Protein AF-F4GXT8-F1 (afdb_monomer)

pLDDT: mean 76.7, std 12.36, range [45.78, 94.75]

Solvent-accessible surface area (backbone atoms only — not comparable to full-atom values): 7597 Å² total; per-residue (Å²): 122,61,70,61,56,52,48,51,53,46,7,48,52,42,8,53,52,35,36,75,32,65,42,68,22,66,63,45,20,52,48,8,64,72,75,35,35,68,60,44,40,53,54,55,68,75,42,79,48,45,54,61,51,49,56,59,53,70,72,44,93,37,84,88,54,34,40,68,39,92,89,73,68,45,84,38,55,42,76,41,50,52,42,93,86,80,61,52,77,43,86,46,66,79,73,74,74,80,77,76,85,72,74,91,55,85,47,72,69,53,53,52,50,52,52,51,51,53,50,50,51,50,51,53,51,54,68,71,75,111

Nearest PDB structures (foldseek):
  7mo4-assembly1_B  TM=7.038E-01  e=7.034E-01  Rattus norvegicus
  7mnu-assembly1_B  TM=7.145E-01  e=1.371E+00  Homo sapiens
  7mnv-assembly1_B  TM=7.197E-01  e=2.515E+00  Homo sapiens
  9dby-assembly1_M  TM=5.919E-01  e=3.619E+00  Homo sapiens
  7uhy-assembly1_B-2  TM=3.782E-01  e=1.371E+00  Homo sapiens

Foldseek 3Di:
DVVLVVQLVLLQVLLVVCVVLVHRSLVLSVVCSPPNSVVSNVVSVPDHRVVVVVVVVVPDPDPVQWDQDPPPRDTDGLQDQADPPPRDGDDRPPDDPPPPPPPPDCPPVNVVSVVVVVVVVVVVVVVVVD

Structure (mmCIF, N/CA/C/O backbone):
data_AF-F4GXT8-F1
#
_entry.id   AF-F4GXT8-F1
#
loop_
_atom_site.group_PDB
_atom_site.id
_atom_site.type_symbol
_atom_site.label_atom_id
_atom_site.label_alt_id
_atom_site.label_comp_id
_atom_site.label_asym_id
_atom_site.label_entity_id
_atom_site.label_seq_id
_atom_site.pdbx_PDB_ins_code
_atom_site.Cartn_x
_atom_site.Cartn_y
_atom_site.Cartn_z
_atom_site.occupancy
_atom_site.B_iso_or_equiv
_atom_site.auth_seq_id
_atom_site.auth_comp_id
_atom_site.auth_asym_id
_atom_site.auth_atom_id
_atom_site.pdbx_PDB_model_num
ATOM 1 N N . MET A 1 1 ? 16.092 0.264 -29.695 1.00 55.22 1 MET A N 1
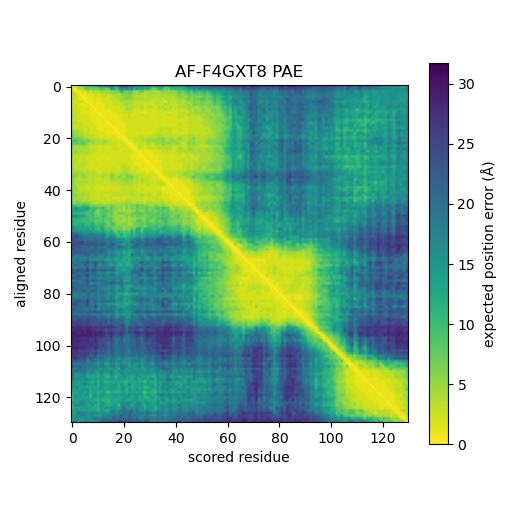ATOM 2 C CA . MET A 1 1 ? 15.739 1.276 -28.674 1.00 55.22 1 MET A CA 1
ATOM 3 C C . MET A 1 1 ? 14.301 1.136 -28.170 1.00 55.22 1 MET A C 1
ATOM 5 O O . MET A 1 1 ? 13.976 1.706 -27.140 1.00 55.22 1 MET A O 1
ATOM 9 N N . ASP A 1 2 ? 13.470 0.291 -28.784 1.00 73.75 2 ASP A N 1
ATOM 10 C CA . ASP A 1 2 ? 12.074 0.096 -28.361 1.00 73.75 2 ASP A CA 1
ATOM 11 C C . ASP A 1 2 ? 11.936 -0.801 -27.127 1.00 73.75 2 ASP A C 1
ATOM 13 O O . ASP A 1 2 ? 11.133 -0.530 -26.241 1.00 73.75 2 ASP A O 1
ATOM 17 N N . ILE A 1 3 ? 12.766 -1.843 -27.017 1.00 76.81 3 ILE A N 1
ATOM 18 C CA . ILE A 1 3 ? 12.667 -2.849 -25.943 1.00 76.81 3 ILE A CA 1
ATOM 19 C C . ILE A 1 3 ? 12.827 -2.216 -24.552 1.00 76.81 3 ILE A C 1
ATOM 21 O O . ILE A 1 3 ? 12.103 -2.578 -23.629 1.00 76.81 3 ILE A O 1
ATOM 25 N N . ILE A 1 4 ? 13.726 -1.239 -24.405 1.00 77.25 4 ILE A N 1
ATOM 26 C CA . ILE A 1 4 ? 13.959 -0.538 -23.133 1.00 77.25 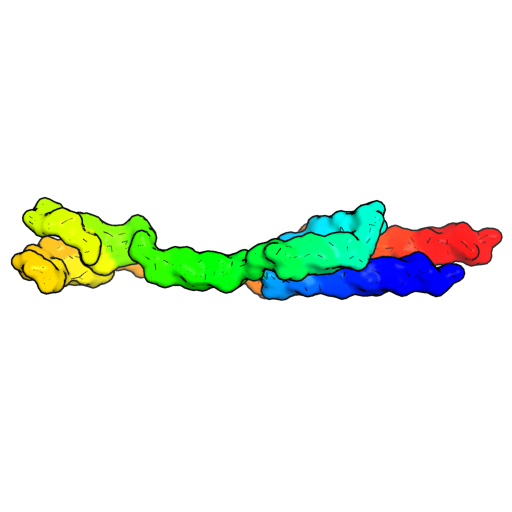4 ILE A CA 1
ATOM 27 C C . ILE A 1 4 ? 12.763 0.363 -22.789 1.00 77.25 4 ILE A C 1
ATOM 29 O O . ILE A 1 4 ? 12.296 0.351 -21.653 1.00 77.25 4 ILE A O 1
ATOM 33 N N . LEU A 1 5 ? 12.210 1.089 -23.768 1.00 76.38 5 LEU A N 1
ATOM 34 C CA . LEU A 1 5 ? 11.018 1.921 -23.567 1.00 76.38 5 LEU A CA 1
ATOM 35 C C . LEU A 1 5 ? 9.799 1.080 -23.174 1.00 76.38 5 LEU A C 1
ATOM 37 O O . LEU A 1 5 ? 9.115 1.410 -22.205 1.00 76.38 5 LEU A O 1
ATOM 41 N N . PHE A 1 6 ? 9.566 -0.042 -23.864 1.00 78.31 6 PHE A N 1
ATOM 42 C CA . PHE A 1 6 ? 8.516 -0.990 -23.495 1.00 78.31 6 PHE A CA 1
ATOM 43 C C . PHE A 1 6 ? 8.745 -1.552 -22.086 1.00 78.31 6 PHE A C 1
ATOM 45 O O . PHE A 1 6 ? 7.814 -1.574 -21.283 1.00 78.31 6 PHE A O 1
ATOM 52 N N . TRP A 1 7 ? 9.977 -1.935 -21.737 1.00 80.19 7 TRP A N 1
ATOM 53 C CA . TRP A 1 7 ? 10.316 -2.448 -20.405 1.00 80.19 7 TRP A CA 1
ATOM 54 C C . TRP A 1 7 ? 9.976 -1.453 -19.289 1.00 80.19 7 TRP A C 1
ATOM 56 O O . TRP A 1 7 ? 9.307 -1.816 -18.317 1.00 80.19 7 TRP A O 1
ATOM 66 N N . PHE A 1 8 ? 10.393 -0.191 -19.426 1.00 83.81 8 PHE A N 1
ATOM 67 C CA . PHE A 1 8 ? 10.099 0.847 -18.436 1.00 83.81 8 PHE A CA 1
ATOM 68 C C . PHE A 1 8 ? 8.609 1.193 -18.378 1.00 83.81 8 PHE A C 1
ATOM 70 O O . PHE A 1 8 ? 8.082 1.375 -17.280 1.00 83.81 8 PHE A O 1
ATOM 77 N N . LEU A 1 9 ? 7.902 1.207 -19.513 1.00 82.38 9 LEU A N 1
ATOM 78 C CA . LEU A 1 9 ? 6.450 1.399 -19.548 1.00 82.38 9 LEU A CA 1
ATOM 79 C C . LEU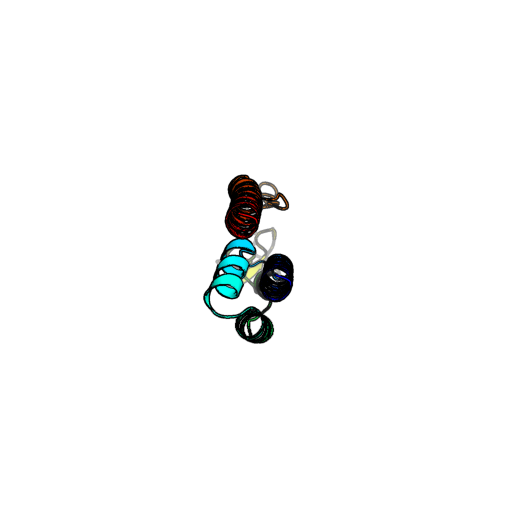 A 1 9 ? 5.725 0.318 -18.727 1.00 82.38 9 LEU A C 1
ATOM 81 O O . LEU A 1 9 ? 4.872 0.633 -17.893 1.00 82.38 9 LEU A O 1
ATOM 85 N N . PHE A 1 10 ? 6.109 -0.951 -18.904 1.00 84.56 10 PHE A N 1
ATOM 86 C CA . PHE A 1 10 ? 5.562 -2.061 -18.120 1.00 84.56 10 PHE A CA 1
ATOM 87 C C . PHE A 1 10 ? 5.935 -1.962 -16.635 1.00 84.56 10 PHE A C 1
ATOM 89 O O . PHE A 1 10 ? 5.082 -2.194 -15.778 1.00 84.56 10 PHE A O 1
ATOM 96 N N . ALA A 1 11 ? 7.168 -1.567 -16.303 1.00 87.00 11 ALA A N 1
ATOM 97 C CA . ALA A 1 11 ? 7.572 -1.361 -14.912 1.00 87.00 11 ALA A CA 1
ATOM 98 C C . ALA A 1 11 ? 6.745 -0.253 -14.232 1.00 87.00 11 ALA A C 1
ATOM 100 O O . ALA A 1 11 ? 6.311 -0.416 -13.087 1.00 87.00 11 ALA A O 1
ATOM 101 N N . ILE A 1 12 ? 6.478 0.857 -14.933 1.00 86.25 12 ILE A N 1
ATOM 102 C CA . ILE A 1 12 ? 5.638 1.958 -14.435 1.00 86.25 12 ILE A CA 1
ATOM 103 C C . ILE A 1 12 ? 4.206 1.469 -14.201 1.00 86.25 12 ILE A C 1
ATOM 105 O O . ILE A 1 12 ? 3.638 1.739 -13.141 1.00 86.25 12 ILE A O 1
ATOM 109 N N . ALA A 1 13 ? 3.636 0.703 -15.136 1.00 84.50 13 ALA A N 1
ATOM 110 C CA . ALA A 1 13 ? 2.295 0.137 -14.990 1.00 84.50 13 ALA A CA 1
ATOM 111 C C . ALA A 1 13 ? 2.169 -0.742 -13.729 1.00 84.50 13 ALA A C 1
ATOM 113 O O . ALA A 1 13 ? 1.196 -0.617 -12.980 1.00 84.50 13 ALA A O 1
ATOM 114 N N . VAL A 1 14 ? 3.181 -1.569 -13.435 1.00 87.62 14 VAL A N 1
ATOM 115 C CA . VAL A 1 14 ? 3.241 -2.379 -12.204 1.00 87.62 14 VAL A CA 1
ATOM 116 C C . VAL A 1 14 ? 3.337 -1.499 -10.956 1.00 87.62 14 VAL A C 1
ATOM 118 O O . VAL A 1 14 ? 2.643 -1.754 -9.970 1.00 87.62 14 VAL A O 1
ATOM 121 N N . GLY A 1 15 ? 4.135 -0.428 -10.996 1.00 85.69 15 GLY A N 1
ATOM 122 C CA . GLY A 1 15 ? 4.234 0.539 -9.899 1.00 85.69 15 GLY A CA 1
ATOM 123 C C . GLY A 1 15 ? 2.904 1.240 -9.593 1.00 85.69 15 GLY A C 1
ATOM 124 O O . GLY A 1 15 ? 2.504 1.334 -8.429 1.00 85.69 15 GLY A O 1
ATOM 125 N N . ILE A 1 16 ? 2.171 1.672 -10.626 1.00 84.12 16 ILE A N 1
ATOM 126 C CA . ILE A 1 16 ? 0.833 2.273 -10.483 1.00 84.12 16 ILE A CA 1
ATOM 127 C C . ILE A 1 16 ? -0.150 1.248 -9.905 1.00 84.12 16 ILE A C 1
ATOM 129 O O . ILE A 1 16 ? -0.898 1.552 -8.971 1.00 84.12 16 ILE A O 1
ATOM 133 N N . TRP A 1 17 ? -0.120 0.011 -10.401 1.00 85.44 17 TRP A N 1
ATOM 134 C CA . TRP A 1 17 ? -0.982 -1.055 -9.897 1.00 85.44 17 TRP A CA 1
ATOM 135 C C . TRP A 1 17 ? -0.715 -1.375 -8.419 1.00 85.44 17 TRP A C 1
ATOM 137 O O . TRP A 1 17 ? -1.660 -1.546 -7.642 1.00 85.44 17 TRP A O 1
ATOM 147 N N . ALA A 1 18 ? 0.552 -1.371 -7.994 1.00 86.25 18 ALA A N 1
ATOM 148 C CA . ALA A 1 18 ? 0.928 -1.567 -6.595 1.00 86.25 18 ALA A CA 1
ATOM 149 C C . ALA A 1 18 ? 0.411 -0.440 -5.694 1.00 86.25 18 ALA A C 1
ATOM 151 O O . ALA A 1 18 ? -0.115 -0.704 -4.609 1.00 86.25 18 ALA A O 1
ATOM 152 N N . ASN A 1 19 ? 0.506 0.805 -6.168 1.00 83.81 19 ASN A N 1
ATOM 153 C CA . ASN A 1 19 ? -0.008 1.976 -5.463 1.00 83.81 19 ASN A CA 1
ATOM 154 C C . ASN A 1 19 ? -1.528 1.895 -5.264 1.00 83.81 19 ASN A C 1
ATOM 156 O O . ASN A 1 19 ? -2.049 2.169 -4.180 1.00 83.81 19 ASN A O 1
ATOM 160 N N . ASN A 1 20 ? -2.248 1.413 -6.279 1.00 81.00 20 ASN A N 1
ATOM 161 C CA . ASN A 1 20 ? -3.691 1.218 -6.188 1.00 81.00 20 ASN A CA 1
ATOM 162 C C . ASN A 1 20 ? -4.080 0.164 -5.139 1.00 81.00 20 ASN A C 1
ATOM 164 O O . ASN A 1 20 ? -5.122 0.331 -4.505 1.00 81.00 20 ASN A O 1
ATOM 168 N N . ARG A 1 21 ? -3.222 -0.834 -4.873 1.00 79.19 21 ARG A N 1
ATOM 169 C CA . ARG A 1 21 ? -3.381 -1.831 -3.791 1.00 79.19 21 ARG A CA 1
ATOM 170 C C . ARG A 1 21 ? -2.917 -1.352 -2.403 1.00 79.19 21 ARG A C 1
ATOM 172 O O . ARG A 1 21 ? -2.877 -2.151 -1.468 1.00 79.19 21 ARG A O 1
ATOM 179 N N . GLY A 1 22 ? -2.553 -0.074 -2.254 1.00 78.31 22 GLY A N 1
ATOM 180 C CA . GLY A 1 22 ? -2.086 0.500 -0.983 1.00 78.31 22 GLY A CA 1
ATOM 181 C C . GLY A 1 22 ? -0.637 0.150 -0.629 1.00 78.31 22 GLY A C 1
ATOM 182 O O . GLY A 1 22 ? -0.249 0.252 0.529 1.00 78.31 22 GLY A O 1
ATOM 183 N N . ARG A 1 23 ? 0.172 -0.294 -1.602 1.00 80.94 23 ARG A N 1
ATOM 184 C CA . ARG A 1 23 ? 1.613 -0.552 -1.428 1.00 80.94 23 ARG A CA 1
ATOM 185 C C . ARG A 1 23 ? 2.436 0.609 -1.996 1.00 80.94 23 ARG A C 1
ATOM 187 O O . ARG A 1 23 ? 1.943 1.402 -2.788 1.00 80.94 23 ARG A O 1
ATOM 194 N N . ASN A 1 24 ? 3.715 0.702 -1.630 1.00 81.56 24 ASN A N 1
ATOM 195 C CA . ASN A 1 24 ? 4.604 1.740 -2.162 1.00 81.56 24 ASN A CA 1
ATOM 196 C C . ASN A 1 24 ? 4.899 1.512 -3.659 1.00 81.56 24 ASN A C 1
ATOM 198 O O . ASN A 1 24 ? 5.744 0.687 -4.008 1.00 81.56 24 ASN A O 1
ATOM 202 N N . GLY A 1 25 ? 4.227 2.265 -4.535 1.00 81.62 25 GLY A N 1
ATOM 203 C CA . GLY A 1 25 ? 4.356 2.118 -5.987 1.00 81.62 25 GLY A CA 1
ATOM 204 C C . GLY A 1 25 ? 5.775 2.304 -6.530 1.00 81.62 25 GLY A C 1
ATOM 205 O O . GLY A 1 25 ? 6.156 1.610 -7.467 1.00 81.62 25 GLY A O 1
ATOM 206 N N . PHE A 1 26 ? 6.595 3.167 -5.917 1.00 82.44 26 PHE A N 1
ATOM 207 C CA . PHE A 1 26 ? 7.974 3.395 -6.369 1.00 82.44 26 PHE A CA 1
ATOM 208 C C . PHE A 1 26 ? 8.889 2.209 -6.049 1.00 82.44 26 PHE A C 1
ATOM 210 O O . PHE A 1 26 ? 9.696 1.803 -6.880 1.00 82.44 26 PHE A O 1
ATOM 217 N N . ALA A 1 27 ? 8.718 1.607 -4.868 1.00 82.50 27 ALA A N 1
ATOM 218 C CA . ALA A 1 27 ? 9.453 0.398 -4.506 1.00 82.50 27 ALA A CA 1
ATOM 219 C C . ALA A 1 27 ? 9.132 -0.755 -5.474 1.00 82.50 27 ALA A C 1
ATOM 221 O O . ALA A 1 27 ? 10.037 -1.452 -5.921 1.00 82.50 27 ALA A O 1
ATOM 222 N N . TRP A 1 28 ? 7.857 -0.909 -5.852 1.00 85.81 28 TRP A N 1
ATOM 223 C CA . TRP A 1 28 ? 7.432 -1.917 -6.829 1.00 85.81 28 TRP A CA 1
ATOM 224 C C . TRP A 1 28 ? 7.866 -1.602 -8.262 1.00 85.81 28 TRP A C 1
ATOM 226 O O . TRP A 1 28 ? 8.196 -2.528 -8.995 1.00 85.81 28 TRP A O 1
ATOM 236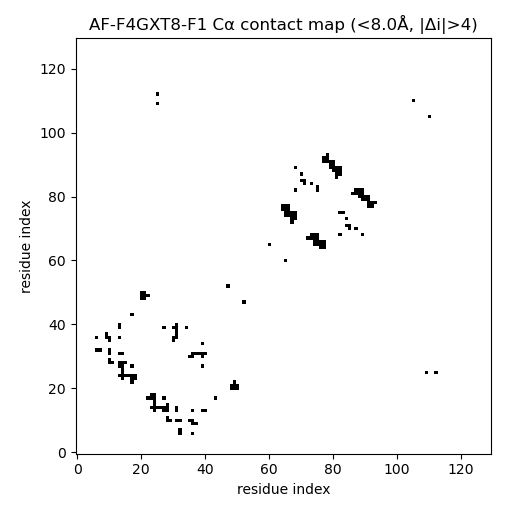 N N . PHE A 1 29 ? 7.926 -0.326 -8.649 1.00 88.56 29 PHE A N 1
ATOM 237 C CA . PHE A 1 29 ? 8.509 0.102 -9.922 1.00 88.56 29 PHE A CA 1
ATOM 238 C C . PHE A 1 29 ? 9.996 -0.259 -10.011 1.00 88.56 29 PHE A C 1
ATOM 240 O O . PHE A 1 29 ? 10.402 -0.883 -10.985 1.00 88.56 29 PHE A O 1
ATOM 247 N N . LEU A 1 30 ? 10.801 0.074 -8.994 1.00 86.62 30 LEU A N 1
ATOM 248 C CA . LEU A 1 30 ? 12.226 -0.276 -8.979 1.00 86.62 30 LEU A CA 1
ATOM 249 C C . LEU A 1 30 ? 12.433 -1.792 -8.980 1.00 86.62 30 LEU A C 1
ATOM 251 O O . LEU A 1 30 ? 13.279 -2.297 -9.711 1.00 86.62 30 LEU A O 1
ATOM 255 N N . LEU A 1 31 ? 11.623 -2.526 -8.214 1.00 85.50 31 LEU A N 1
ATOM 256 C CA . LEU A 1 31 ? 11.650 -3.986 -8.210 1.00 85.50 31 LEU A CA 1
ATOM 257 C C . LEU A 1 31 ? 11.331 -4.561 -9.601 1.00 85.50 31 LEU A C 1
ATOM 259 O O . LEU A 1 31 ? 12.030 -5.456 -10.073 1.00 85.50 31 LEU A O 1
ATOM 263 N N . ALA A 1 32 ? 10.310 -4.024 -10.272 1.00 87.50 32 ALA A N 1
ATOM 264 C CA . ALA A 1 32 ? 9.932 -4.396 -11.633 1.00 87.50 32 ALA A CA 1
ATOM 265 C C . ALA A 1 32 ? 11.013 -4.027 -12.662 1.00 87.50 32 ALA A C 1
ATOM 267 O O . ALA A 1 32 ? 11.274 -4.807 -13.573 1.00 87.50 32 ALA A O 1
ATOM 268 N N . ALA A 1 33 ? 11.660 -2.870 -12.504 1.00 87.62 33 ALA A N 1
ATOM 269 C CA . ALA A 1 33 ? 12.723 -2.407 -13.385 1.00 87.62 33 ALA A CA 1
ATOM 270 C C . ALA A 1 33 ? 14.000 -3.257 -13.258 1.00 87.62 33 ALA A C 1
ATOM 272 O O . ALA A 1 33 ? 14.620 -3.541 -14.278 1.00 87.62 33 ALA A O 1
ATOM 273 N N . ILE A 1 34 ? 14.360 -3.687 -12.039 1.00 86.44 34 ILE A N 1
ATOM 274 C CA . ILE A 1 34 ? 15.574 -4.473 -11.750 1.00 86.44 34 ILE A CA 1
ATOM 275 C C . ILE A 1 34 ? 15.384 -5.964 -12.052 1.00 86.44 34 ILE A C 1
ATOM 277 O O . ILE A 1 34 ? 16.256 -6.577 -12.659 1.00 86.44 34 ILE A O 1
ATOM 281 N N . ILE A 1 35 ? 14.284 -6.566 -11.591 1.00 85.88 35 ILE A N 1
ATOM 282 C CA . ILE A 1 35 ? 14.087 -8.019 -11.685 1.00 85.88 35 ILE A CA 1
ATOM 283 C C . ILE A 1 35 ? 13.471 -8.383 -13.035 1.00 85.88 35 ILE A C 1
ATOM 285 O O . ILE A 1 35 ? 14.081 -9.072 -13.844 1.00 85.88 35 ILE A O 1
ATOM 289 N N . SER A 1 36 ? 12.225 -7.965 -13.245 1.00 85.75 36 SER A N 1
ATOM 290 C CA . SER A 1 36 ? 11.451 -8.142 -14.475 1.00 85.75 36 SER A CA 1
ATOM 291 C C . SER A 1 36 ? 10.035 -7.606 -14.225 1.00 85.75 36 SER A C 1
ATOM 293 O O . SER A 1 36 ? 9.426 -7.985 -13.213 1.00 85.75 36 SER A O 1
ATOM 295 N N . PRO A 1 37 ? 9.452 -6.804 -15.137 1.00 81.44 37 PRO A N 1
ATOM 296 C CA . PRO A 1 37 ? 8.096 -6.290 -14.971 1.00 81.44 37 PRO A CA 1
ATOM 297 C C . PRO A 1 37 ? 7.045 -7.397 -14.859 1.00 81.44 37 PRO A C 1
ATOM 299 O O . PRO A 1 37 ? 6.123 -7.297 -14.054 1.00 81.44 37 PRO A O 1
ATOM 302 N N . ILE A 1 38 ? 7.211 -8.488 -15.614 1.00 84.31 38 ILE A N 1
ATOM 303 C CA . ILE A 1 38 ? 6.267 -9.613 -15.624 1.00 84.31 38 ILE A CA 1
ATOM 304 C C . ILE A 1 38 ? 6.306 -10.355 -14.285 1.00 84.31 38 ILE A C 1
ATOM 306 O O . ILE A 1 38 ? 5.260 -10.639 -13.701 1.00 84.31 38 ILE A O 1
ATOM 310 N N . LEU A 1 39 ? 7.504 -10.627 -13.759 1.00 82.00 39 LEU A N 1
ATOM 311 C CA . LEU A 1 39 ? 7.648 -11.350 -12.495 1.00 82.00 39 LEU A CA 1
ATOM 312 C C . LEU A 1 39 ? 7.130 -10.521 -11.310 1.00 82.00 39 LEU A C 1
ATOM 314 O O . LEU A 1 39 ? 6.413 -11.042 -10.453 1.00 82.00 39 LEU A O 1
ATOM 318 N N . ALA A 1 40 ? 7.422 -9.216 -11.299 1.00 85.69 40 ALA A N 1
ATOM 319 C CA . ALA A 1 40 ? 6.892 -8.293 -10.301 1.00 85.69 40 ALA A CA 1
ATOM 320 C C . ALA A 1 40 ? 5.358 -8.184 -10.375 1.00 85.69 40 ALA A C 1
ATOM 322 O O . ALA A 1 40 ? 4.703 -8.163 -9.334 1.00 85.69 40 ALA A O 1
ATOM 323 N N . ALA A 1 41 ? 4.772 -8.187 -11.578 1.00 83.00 41 ALA A N 1
ATOM 324 C CA . ALA A 1 41 ? 3.322 -8.198 -11.759 1.00 83.00 41 ALA A CA 1
ATOM 325 C C . ALA A 1 41 ? 2.676 -9.469 -11.181 1.00 83.00 41 ALA A C 1
ATOM 327 O O . ALA A 1 41 ? 1.705 -9.371 -10.434 1.00 83.00 41 ALA A O 1
ATOM 328 N N . VAL A 1 42 ? 3.221 -10.658 -11.464 1.00 82.44 42 VAL A N 1
ATOM 329 C CA . VAL A 1 42 ? 2.695 -11.927 -10.923 1.00 82.44 42 VAL A CA 1
ATOM 330 C C . VAL A 1 42 ? 2.775 -11.948 -9.395 1.00 82.44 42 VAL A C 1
ATOM 332 O O . VAL A 1 42 ? 1.800 -12.296 -8.726 1.00 82.44 42 VAL A O 1
ATOM 335 N N . PHE A 1 43 ? 3.902 -11.512 -8.826 1.00 84.44 43 PHE A N 1
ATOM 336 C CA . PHE A 1 43 ? 4.071 -11.447 -7.375 1.00 84.44 43 PHE A CA 1
ATOM 337 C C . PHE A 1 43 ? 3.103 -10.444 -6.729 1.00 84.44 43 PHE A C 1
ATOM 339 O O . PHE A 1 43 ? 2.482 -10.731 -5.703 1.00 84.44 43 PHE A O 1
ATOM 346 N N . LEU A 1 44 ? 2.900 -9.288 -7.367 1.00 82.06 44 LEU A N 1
ATOM 347 C CA . LEU A 1 44 ? 1.917 -8.305 -6.931 1.00 82.06 44 LEU A CA 1
ATOM 348 C C . LEU A 1 44 ? 0.491 -8.861 -7.000 1.00 82.06 44 LEU A C 1
ATOM 350 O O . LEU A 1 44 ? -0.272 -8.638 -6.061 1.00 82.06 44 LEU A O 1
ATOM 354 N N . ALA A 1 45 ? 0.154 -9.611 -8.055 1.00 82.88 45 ALA A N 1
ATOM 355 C CA . ALA A 1 45 ? -1.144 -10.255 -8.240 1.00 82.88 45 ALA A CA 1
ATOM 356 C C . ALA A 1 45 ? -1.468 -11.219 -7.096 1.00 82.88 45 ALA A C 1
ATOM 358 O O . ALA A 1 45 ? -2.559 -11.133 -6.529 1.00 82.88 45 ALA A O 1
ATOM 359 N N . ALA A 1 46 ? -0.504 -12.080 -6.750 1.00 83.50 46 ALA A N 1
ATOM 360 C CA . ALA A 1 46 ? -0.603 -13.064 -5.677 1.00 83.50 46 ALA A CA 1
ATOM 361 C C . ALA A 1 46 ? -0.623 -12.425 -4.278 1.00 83.50 46 ALA A C 1
ATOM 363 O O . ALA A 1 46 ? -1.174 -12.996 -3.338 1.00 83.50 46 ALA A O 1
ATOM 364 N N . SER A 1 47 ? -0.037 -11.234 -4.125 1.00 78.94 47 SER A N 1
ATOM 365 C CA . SER A 1 47 ? -0.059 -10.509 -2.857 1.00 78.94 47 SER A CA 1
ATOM 366 C C . SER A 1 47 ? -1.453 -9.956 -2.538 1.00 78.94 47 SER A C 1
ATOM 368 O O . SER A 1 47 ? -2.161 -9.442 -3.408 1.00 78.94 47 SER A O 1
ATOM 370 N N . SER A 1 48 ? -1.836 -10.007 -1.262 1.00 72.38 48 SER A N 1
ATOM 371 C CA . SER A 1 48 ? -3.109 -9.459 -0.795 1.00 72.38 48 SER A CA 1
ATOM 372 C C . SER A 1 48 ? -3.182 -7.941 -0.987 1.00 72.38 48 SER A C 1
ATOM 374 O O . SER A 1 48 ? -2.185 -7.217 -0.847 1.00 72.38 48 SER A O 1
ATOM 376 N N . ASN A 1 49 ? -4.387 -7.464 -1.306 1.00 75.62 49 ASN A N 1
ATOM 377 C CA . ASN A 1 49 ? -4.698 -6.045 -1.397 1.00 75.62 49 ASN A CA 1
ATOM 378 C C . ASN A 1 49 ? -4.702 -5.447 0.018 1.00 75.62 49 ASN A C 1
ATOM 380 O O . ASN A 1 49 ? -5.542 -5.815 0.842 1.00 75.62 49 ASN A O 1
ATOM 384 N N . LEU A 1 50 ? -3.745 -4.559 0.315 1.00 75.50 50 LEU A N 1
ATOM 385 C CA . LEU A 1 50 ? -3.599 -4.004 1.662 1.00 75.50 50 LEU A CA 1
ATOM 386 C C . LEU A 1 50 ? -4.796 -3.132 2.032 1.00 75.50 50 LEU A C 1
ATOM 388 O O . LEU A 1 50 ? -5.227 -3.187 3.173 1.00 75.50 50 LEU A O 1
ATOM 392 N N . LYS A 1 51 ? -5.408 -2.439 1.064 1.00 70.38 51 LYS A N 1
ATOM 393 C CA . LYS A 1 51 ? -6.628 -1.652 1.305 1.00 70.38 51 LYS A CA 1
ATOM 394 C C . LYS A 1 51 ? -7.793 -2.517 1.788 1.00 70.38 51 LYS A C 1
ATOM 396 O O . LYS A 1 51 ? -8.506 -2.147 2.712 1.00 70.38 51 LYS A O 1
ATOM 401 N N . GLU A 1 52 ? -7.970 -3.697 1.197 1.00 70.12 52 GLU A N 1
ATOM 402 C CA . GLU A 1 52 ? -8.999 -4.649 1.636 1.00 70.12 52 GLU A CA 1
ATOM 403 C C . GLU A 1 52 ? -8.619 -5.366 2.935 1.00 70.12 52 GLU A C 1
ATOM 405 O O . GLU A 1 52 ? -9.493 -5.785 3.693 1.00 70.12 52 GLU A O 1
ATOM 410 N N . ALA A 1 53 ? -7.325 -5.582 3.181 1.00 70.06 53 ALA A N 1
ATOM 411 C CA . ALA A 1 53 ? -6.851 -6.145 4.441 1.00 70.06 53 ALA A CA 1
ATOM 412 C C . ALA A 1 53 ? -7.082 -5.161 5.598 1.00 70.06 53 ALA A C 1
ATOM 414 O O . ALA A 1 53 ? -7.570 -5.566 6.650 1.00 70.06 53 ALA A O 1
ATOM 415 N N . GLU A 1 54 ? -6.811 -3.877 5.371 1.00 68.44 54 GLU A N 1
ATOM 416 C CA . GLU A 1 54 ? -7.040 -2.794 6.322 1.00 68.44 54 GLU A CA 1
ATOM 417 C C . GLU A 1 54 ? -8.537 -2.610 6.591 1.00 68.44 54 GLU A C 1
ATOM 419 O O . GLU A 1 54 ? -8.949 -2.651 7.749 1.00 68.44 54 GLU A O 1
ATOM 424 N N . ALA A 1 55 ? -9.373 -2.573 5.546 1.00 65.81 55 ALA A N 1
ATOM 425 C CA . ALA A 1 55 ? -10.831 -2.529 5.689 1.00 65.81 55 ALA A CA 1
ATOM 426 C C . ALA A 1 55 ? -11.381 -3.721 6.498 1.00 65.81 55 ALA A C 1
ATOM 428 O O . ALA A 1 55 ? -12.145 -3.535 7.442 1.00 65.81 55 ALA A O 1
ATOM 429 N N . ARG A 1 56 ? -10.928 -4.952 6.212 1.00 64.69 56 ARG A N 1
ATOM 430 C CA . ARG A 1 56 ? -11.309 -6.143 6.999 1.00 64.69 56 ARG A CA 1
ATOM 431 C C . ARG A 1 56 ? -10.795 -6.112 8.436 1.00 64.69 56 ARG A C 1
ATOM 433 O O . ARG A 1 56 ? -11.406 -6.717 9.313 1.00 64.69 56 ARG A O 1
ATOM 440 N N . SER A 1 57 ? -9.661 -5.463 8.684 1.00 60.69 57 SER A N 1
ATOM 441 C CA . SER A 1 57 ? -9.106 -5.326 10.032 1.00 60.69 57 SER A CA 1
ATOM 442 C C . SER A 1 57 ? -9.843 -4.272 10.861 1.00 60.69 57 SER A C 1
ATOM 444 O O . SER A 1 57 ? -10.002 -4.467 12.063 1.00 60.69 57 SER A O 1
ATOM 446 N N . ALA A 1 58 ? -10.361 -3.219 10.221 1.00 61.62 58 ALA A N 1
ATOM 447 C CA . ALA A 1 58 ? -11.165 -2.183 10.864 1.00 61.62 58 ALA A CA 1
ATOM 448 C C . ALA A 1 58 ? -12.513 -2.717 11.380 1.00 61.62 58 ALA A C 1
ATOM 450 O O . ALA A 1 58 ? -13.030 -2.227 12.381 1.00 61.62 58 ALA A O 1
ATOM 451 N N . GLU A 1 59 ? -13.059 -3.749 10.734 1.00 61.75 59 GLU A N 1
ATOM 452 C CA . GLU A 1 59 ? -14.327 -4.371 11.128 1.00 61.75 59 GLU A CA 1
ATOM 453 C C . GLU A 1 59 ? -14.188 -5.365 12.294 1.00 61.75 59 GLU A C 1
ATOM 455 O O . GLU A 1 59 ? -15.169 -5.706 12.957 1.00 61.75 59 GLU A O 1
ATOM 460 N N . ARG A 1 60 ? -12.965 -5.813 12.609 1.00 61.41 60 ARG A N 1
ATOM 461 C CA . ARG A 1 60 ? -12.738 -6.664 13.782 1.00 61.41 60 ARG A CA 1
ATOM 462 C C . ARG A 1 60 ? -12.834 -5.832 15.068 1.00 61.41 60 ARG A C 1
ATOM 464 O O . ARG A 1 60 ? -12.302 -4.721 15.105 1.00 61.41 60 ARG A O 1
ATOM 471 N N . PRO A 1 61 ? -13.440 -6.362 16.151 1.00 63.38 61 PRO A N 1
ATOM 472 C CA . PRO A 1 61 ? -13.400 -5.725 17.462 1.00 63.38 61 PRO A CA 1
ATOM 473 C C . PRO A 1 61 ? -11.941 -5.524 17.874 1.00 63.38 61 PRO A C 1
ATOM 475 O O . PRO A 1 61 ? -11.220 -6.478 18.161 1.00 63.38 61 PRO A O 1
ATOM 478 N N . SER A 1 62 ? -11.484 -4.279 17.835 1.00 68.38 62 SER A N 1
ATOM 479 C CA . SER A 1 62 ? -10.125 -3.899 18.192 1.00 68.38 62 SER A CA 1
ATOM 480 C C . SER A 1 62 ? -10.159 -3.148 19.522 1.00 68.38 62 SER A C 1
ATOM 482 O O . SER A 1 62 ? -11.176 -2.525 19.853 1.00 68.38 62 SER A O 1
ATOM 484 N N . PRO A 1 63 ? -9.055 -3.123 20.286 1.00 66.75 63 PRO A N 1
ATOM 485 C CA . PRO A 1 63 ? -8.962 -2.304 21.492 1.00 66.75 63 PRO A CA 1
ATOM 486 C C . PRO A 1 63 ? -9.106 -0.804 21.200 1.00 66.75 63 PRO A C 1
ATOM 488 O O . PRO A 1 63 ? -9.202 -0.014 22.133 1.00 66.75 63 PRO A O 1
ATOM 491 N N . ALA A 1 64 ? -9.129 -0.378 19.929 1.00 70.81 64 ALA A N 1
ATOM 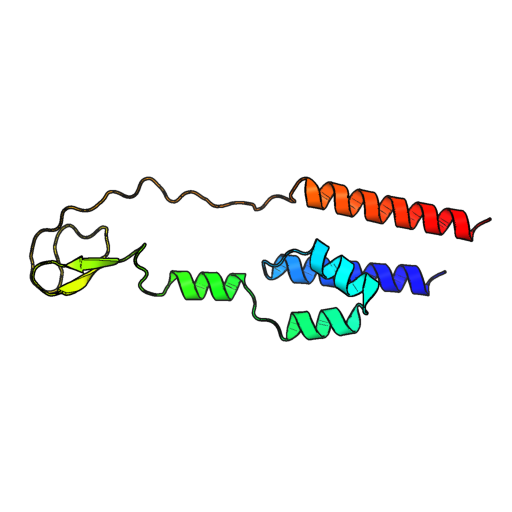492 C CA . ALA A 1 64 ? -9.479 0.982 19.534 1.00 70.81 64 ALA A CA 1
ATOM 493 C C . ALA A 1 64 ? -11.000 1.231 19.569 1.00 70.81 64 ALA A C 1
ATOM 495 O O . ALA A 1 64 ? -11.409 2.312 19.988 1.00 70.81 64 ALA A O 1
ATOM 496 N N . THR A 1 65 ? -11.829 0.244 19.211 1.00 78.00 65 THR A N 1
ATOM 497 C CA . THR A 1 65 ? -13.295 0.380 19.087 1.00 78.00 65 THR A CA 1
ATOM 498 C C . THR A 1 65 ? -14.077 -0.173 20.282 1.00 78.00 65 THR A C 1
ATOM 500 O O . THR A 1 65 ? -15.162 0.330 20.587 1.00 78.00 65 THR A O 1
ATOM 503 N N . HIS A 1 66 ? -13.525 -1.158 20.997 1.00 86.56 66 HIS A N 1
ATOM 504 C CA . HIS A 1 66 ? -14.182 -1.840 22.118 1.00 86.56 66 HIS A CA 1
ATOM 505 C C . HIS A 1 66 ? -13.377 -1.733 23.423 1.00 86.56 66 HIS A C 1
ATOM 507 O O . HIS A 1 66 ? -12.153 -1.607 23.412 1.00 86.56 66 HIS A O 1
ATOM 513 N N . VAL A 1 67 ? -14.086 -1.773 24.550 1.00 88.69 67 VAL A N 1
ATOM 514 C CA . VAL A 1 67 ? -13.571 -1.857 25.926 1.00 88.69 67 VAL A CA 1
ATOM 515 C C . VAL A 1 67 ? -14.252 -3.013 26.648 1.00 88.69 67 VAL A C 1
ATOM 517 O O . VAL A 1 67 ? -15.382 -3.378 26.323 1.00 88.69 67 VAL A O 1
ATOM 520 N N . VAL A 1 68 ? -13.566 -3.582 27.634 1.00 89.69 68 VAL A N 1
ATOM 521 C CA . VAL A 1 68 ? -14.125 -4.618 28.506 1.00 89.69 68 VAL A CA 1
ATOM 522 C C . VAL A 1 68 ? -14.923 -3.942 29.618 1.00 89.69 68 VAL A C 1
ATOM 524 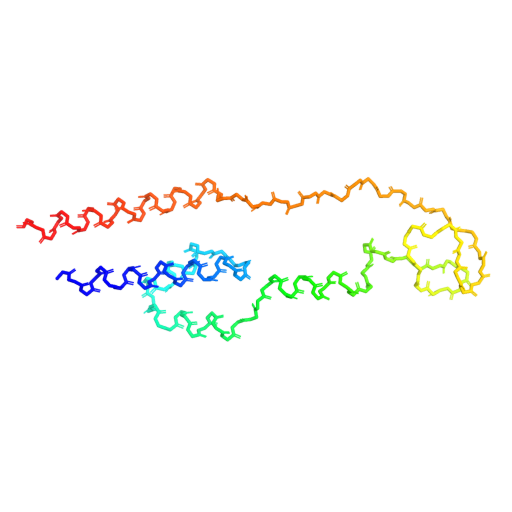O O . VAL A 1 68 ? -14.418 -3.042 30.289 1.00 89.69 68 VAL A O 1
ATOM 527 N N . CYS A 1 69 ? -16.176 -4.353 29.808 1.00 92.88 69 CYS A N 1
ATOM 528 C CA . CYS A 1 69 ? -16.988 -3.876 30.926 1.00 92.88 69 CYS A CA 1
ATOM 529 C C . CYS A 1 69 ? -16.451 -4.449 32.257 1.00 92.88 69 CYS A C 1
ATOM 531 O O . CYS A 1 69 ? -16.273 -5.664 32.341 1.00 92.88 69 CYS A O 1
ATOM 533 N N . PRO A 1 70 ? -16.230 -3.633 33.307 1.00 89.88 70 PRO A N 1
ATOM 534 C CA . PRO A 1 70 ? -15.659 -4.102 34.573 1.00 89.88 70 PRO A CA 1
ATOM 535 C C . PRO A 1 70 ? -16.569 -5.074 35.340 1.00 89.88 70 PRO A C 1
ATOM 537 O O . PRO A 1 70 ? -16.062 -5.894 36.094 1.00 89.88 70 PRO A O 1
ATOM 540 N N . ASP A 1 71 ? -17.889 -5.013 35.133 1.00 94.19 71 ASP A N 1
ATOM 541 C CA . ASP A 1 71 ? -18.848 -5.819 35.901 1.00 94.19 71 ASP A CA 1
ATOM 542 C C . ASP A 1 71 ? -19.167 -7.178 35.264 1.00 94.19 71 ASP A C 1
ATOM 544 O O . ASP A 1 71 ? -19.380 -8.157 35.970 1.00 94.19 71 ASP A O 1
ATOM 548 N N . CYS A 1 72 ? -19.224 -7.255 33.930 1.00 94.19 72 CYS A N 1
ATOM 549 C CA . CYS A 1 72 ? -19.598 -8.486 33.214 1.00 94.19 72 CYS A CA 1
ATOM 550 C C . CYS A 1 72 ? -18.507 -9.055 32.305 1.00 94.19 72 CYS A C 1
ATOM 552 O O . CYS A 1 72 ? -18.728 -10.089 31.686 1.00 94.19 72 CYS A O 1
ATOM 554 N N . ALA A 1 73 ? -17.353 -8.387 32.207 1.00 91.06 73 ALA A N 1
ATOM 555 C CA . ALA A 1 73 ? -16.211 -8.774 31.376 1.00 91.06 73 ALA A CA 1
ATOM 556 C C . ALA A 1 73 ? -16.490 -8.922 29.862 1.00 91.06 73 ALA A C 1
ATOM 558 O O . ALA A 1 73 ? -15.639 -9.412 29.124 1.00 91.06 73 ALA A O 1
ATOM 559 N N . GLU A 1 74 ? -17.642 -8.455 29.378 1.00 90.88 74 GLU A N 1
ATOM 560 C CA . GLU A 1 74 ? -18.020 -8.527 27.964 1.00 90.88 74 GLU A CA 1
ATOM 561 C C . GLU A 1 74 ? -17.482 -7.331 27.154 1.00 90.88 74 GLU A C 1
ATOM 563 O O . GLU A 1 74 ? -17.274 -6.235 27.697 1.00 90.88 74 GLU A O 1
ATOM 568 N N . PHE A 1 75 ? -17.281 -7.517 25.841 1.00 89.25 75 PHE A N 1
ATOM 569 C CA . PHE A 1 75 ? -16.814 -6.453 24.947 1.00 89.25 75 PHE A CA 1
ATOM 570 C C . PHE A 1 75 ? -17.943 -5.484 24.580 1.00 89.25 75 PHE A C 1
ATOM 572 O O . PHE A 1 75 ? -18.917 -5.824 23.906 1.00 89.25 75 PHE A O 1
ATOM 579 N N . VAL A 1 76 ? -17.773 -4.219 24.961 1.00 89.94 76 VAL A N 1
ATOM 580 C CA . VAL A 1 76 ? -18.729 -3.136 24.709 1.00 89.94 76 VAL A CA 1
ATOM 581 C C . VAL A 1 76 ? -18.049 -2.034 23.895 1.00 89.94 76 VAL A C 1
ATOM 583 O O . VAL A 1 76 ? -16.851 -1.796 24.032 1.00 89.94 76 VAL A O 1
ATOM 586 N N . ARG A 1 77 ? -18.788 -1.347 23.015 1.00 86.94 77 ARG A N 1
ATOM 587 C CA . ARG A 1 77 ? -18.245 -0.204 22.263 1.00 86.94 77 ARG A CA 1
ATOM 588 C C . ARG A 1 77 ? -17.766 0.892 23.216 1.00 86.94 77 ARG A C 1
ATOM 590 O O . ARG A 1 77 ? -18.451 1.189 24.191 1.00 86.94 77 ARG A O 1
ATOM 597 N N . LYS A 1 78 ? -16.651 1.555 22.896 1.00 85.69 78 LYS A N 1
ATOM 598 C CA . LYS A 1 78 ? -16.100 2.658 23.715 1.00 85.69 78 LYS A CA 1
ATOM 599 C C . LYS A 1 78 ? -17.054 3.830 23.929 1.00 85.69 78 LYS A C 1
ATOM 601 O O . LYS A 1 78 ? -16.965 4.523 24.937 1.00 85.69 78 LYS A O 1
ATOM 606 N N . GLU A 1 79 ? -17.951 4.046 22.976 1.00 84.62 79 GLU A N 1
ATOM 607 C CA . GLU A 1 79 ? -18.965 5.102 23.009 1.00 84.62 79 GLU A CA 1
ATOM 608 C C . GLU A 1 79 ? -20.174 4.769 23.903 1.00 84.62 79 GLU A C 1
ATOM 610 O O . GLU A 1 79 ? -20.996 5.642 24.185 1.00 84.62 79 GLU A O 1
ATOM 615 N N . ALA A 1 80 ? -20.308 3.521 24.365 1.00 86.69 80 ALA A N 1
ATOM 616 C CA . ALA A 1 80 ? -21.461 3.108 25.149 1.00 86.69 80 ALA A CA 1
ATOM 617 C C . ALA A 1 80 ? -21.443 3.754 26.542 1.00 86.69 80 ALA A C 1
ATOM 619 O O . ALA A 1 80 ? -20.524 3.551 27.328 1.00 86.69 80 ALA A O 1
ATOM 620 N N . ARG A 1 81 ? -22.513 4.484 26.873 1.00 90.31 81 ARG A N 1
ATOM 621 C CA . ARG A 1 81 ? -22.767 5.001 28.233 1.00 90.31 81 ARG A CA 1
ATOM 622 C C . ARG A 1 81 ? -23.333 3.940 29.174 1.00 90.31 81 ARG A C 1
ATOM 624 O O . ARG A 1 81 ? -23.242 4.073 30.390 1.00 90.31 81 ARG A O 1
ATOM 631 N N . VAL A 1 82 ? -23.963 2.912 28.613 1.00 92.75 82 VAL A N 1
ATOM 632 C CA . VAL A 1 82 ? -24.620 1.829 29.348 1.00 92.75 82 VAL A CA 1
ATOM 633 C C . VAL A 1 82 ? -24.273 0.511 28.668 1.00 92.75 82 VAL A C 1
ATOM 635 O O . VAL A 1 82 ? -24.398 0.389 27.448 1.00 92.75 82 VAL A O 1
ATOM 638 N N . CYS A 1 83 ? -23.823 -0.470 29.447 1.00 93.69 83 CYS A N 1
ATOM 639 C CA . CYS A 1 83 ? -23.533 -1.809 28.950 1.00 93.69 83 CYS A CA 1
ATOM 640 C C . CYS A 1 83 ? -24.827 -2.523 28.526 1.00 93.69 83 CYS A C 1
ATOM 642 O O . CYS A 1 83 ? -25.755 -2.645 29.321 1.00 93.69 83 CYS A O 1
ATOM 644 N N . LYS A 1 84 ? -24.873 -3.059 27.298 1.00 91.31 84 LYS A N 1
ATOM 645 C CA . LYS A 1 84 ? -26.037 -3.802 26.772 1.00 91.31 84 LYS A CA 1
ATOM 646 C C . LYS A 1 84 ? -26.236 -5.196 27.389 1.00 91.31 84 LYS A C 1
ATOM 648 O O . LYS A 1 84 ? -27.275 -5.803 27.165 1.00 91.31 84 LYS A O 1
ATOM 653 N N . HIS A 1 85 ? -25.238 -5.706 28.113 1.00 93.06 85 HIS A N 1
ATOM 654 C CA . HIS A 1 85 ? -25.254 -7.048 28.701 1.00 93.06 85 HIS A CA 1
ATOM 655 C C . HIS A 1 85 ? -25.667 -7.024 30.175 1.00 93.06 85 HIS A C 1
ATOM 657 O O . HIS A 1 85 ? -26.575 -7.751 30.558 1.00 93.06 85 HIS A O 1
ATOM 663 N N . CYS A 1 86 ? -25.039 -6.168 30.991 1.00 94.75 86 CYS A N 1
ATOM 664 C CA . CYS A 1 86 ? -25.320 -6.076 32.430 1.00 94.75 86 CYS A CA 1
ATOM 665 C C . CYS A 1 86 ? -26.052 -4.799 32.869 1.00 94.75 86 CYS A C 1
ATOM 667 O O . CYS A 1 86 ? -26.511 -4.730 34.003 1.00 94.75 86 CYS A O 1
ATOM 669 N N . GLY A 1 87 ? -26.152 -3.773 32.016 1.00 92.44 87 GLY A N 1
ATOM 670 C CA . GLY A 1 87 ? -26.804 -2.503 32.360 1.00 92.44 87 GLY A CA 1
ATOM 671 C C . GLY A 1 87 ? -25.957 -1.521 33.178 1.00 92.44 87 GLY A C 1
ATOM 672 O O . GLY A 1 87 ? -26.429 -0.424 33.481 1.00 92.44 87 GLY A O 1
ATOM 673 N N . CYS A 1 88 ? -24.708 -1.853 33.512 1.00 92.62 88 CYS A N 1
ATOM 674 C CA . CYS A 1 88 ? -23.831 -0.943 34.247 1.00 92.62 88 CYS A CA 1
ATOM 675 C C . CYS A 1 88 ? -23.486 0.308 33.430 1.00 92.62 88 CYS A C 1
ATOM 677 O O . CYS A 1 88 ? -23.361 0.263 32.200 1.00 92.62 88 CYS A O 1
ATOM 679 N N . ARG A 1 89 ? -23.330 1.443 34.120 1.00 91.94 89 ARG A N 1
ATOM 680 C CA . ARG A 1 89 ? -22.963 2.717 33.494 1.00 91.94 89 ARG A CA 1
ATOM 681 C C . ARG A 1 89 ? -21.457 2.779 33.277 1.00 91.94 89 ARG A C 1
ATOM 683 O O . ARG A 1 89 ? -20.685 2.605 34.212 1.00 91.94 89 ARG A O 1
ATOM 690 N N . LEU A 1 90 ? -21.064 3.067 32.045 1.00 88.62 90 LEU A N 1
ATOM 691 C CA . LEU A 1 90 ? -19.678 3.262 31.642 1.00 88.62 90 LEU A CA 1
ATOM 692 C C . LEU A 1 90 ? -19.463 4.746 31.343 1.00 88.62 90 LEU A C 1
ATOM 694 O O . LEU A 1 90 ? -20.347 5.410 30.797 1.00 88.62 90 LEU A O 1
ATOM 698 N N . THR A 1 91 ? -18.288 5.271 31.680 1.00 87.38 91 THR A N 1
ATOM 699 C CA . THR A 1 91 ? -17.891 6.623 31.273 1.00 87.38 91 THR A CA 1
ATOM 700 C C . THR A 1 91 ? -17.339 6.547 29.848 1.00 87.38 91 THR A C 1
ATOM 702 O O . THR A 1 91 ? -16.256 5.985 29.665 1.00 87.38 91 THR A O 1
ATOM 705 N N . PRO A 1 92 ? -18.045 7.066 28.824 1.00 75.75 92 PRO A N 1
ATOM 706 C CA . PRO A 1 92 ? -17.554 7.003 27.456 1.00 75.75 92 PRO A CA 1
ATOM 707 C C . PRO A 1 92 ? -16.349 7.931 27.314 1.00 75.75 92 PRO A C 1
ATOM 709 O O . PRO A 1 92 ? -16.419 9.121 27.631 1.00 75.75 92 PRO A O 1
ATOM 712 N N . VAL A 1 93 ? -15.245 7.399 26.802 1.00 72.75 93 VAL A N 1
ATOM 713 C CA . VAL A 1 93 ? -14.120 8.235 26.384 1.00 72.75 93 VAL A CA 1
ATOM 714 C C . VAL A 1 93 ? -14.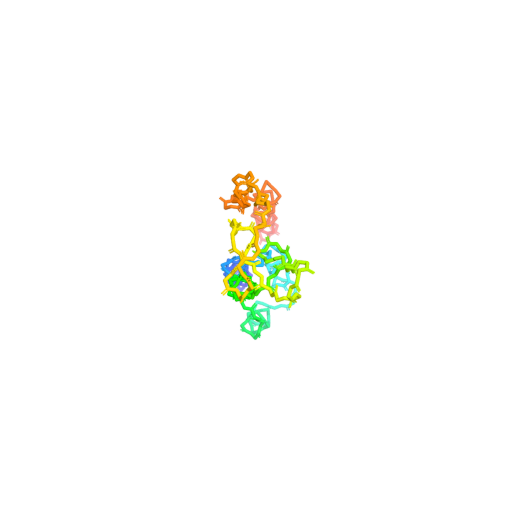527 8.853 25.052 1.00 72.75 93 VAL A C 1
ATOM 716 O O . VAL A 1 93 ? -14.543 8.168 24.030 1.00 72.75 93 VAL A O 1
ATOM 719 N N . ALA A 1 94 ? -14.933 10.125 25.075 1.00 61.38 94 ALA A N 1
ATOM 720 C CA . ALA A 1 94 ? -15.236 10.878 23.866 1.00 61.38 94 ALA A CA 1
ATOM 721 C C . ALA A 1 94 ? -13.991 10.870 22.974 1.00 61.38 94 ALA A C 1
ATOM 723 O O . ALA A 1 94 ? -12.958 11.438 23.327 1.00 61.38 94 ALA A O 1
ATOM 724 N N . GLN A 1 95 ? -14.066 10.166 21.848 1.00 58.34 95 GLN A N 1
ATOM 725 C CA . GLN A 1 95 ? -12.983 10.161 20.881 1.00 58.34 95 GLN A CA 1
ATOM 726 C C . GLN A 1 95 ? -12.933 11.561 20.266 1.00 58.34 95 GLN A C 1
ATOM 728 O O . GLN A 1 95 ? -13.899 11.998 19.637 1.00 58.34 95 GLN A O 1
ATOM 733 N N . ALA A 1 96 ? -11.825 12.276 20.473 1.00 53.53 96 ALA A N 1
ATOM 734 C CA . ALA A 1 96 ? -11.468 13.369 19.582 1.00 53.53 96 ALA A CA 1
ATOM 735 C C . ALA A 1 96 ? -11.494 12.805 18.153 1.00 53.53 96 ALA A C 1
ATOM 737 O O . ALA A 1 96 ? -11.063 11.670 17.943 1.00 53.53 96 ALA A O 1
ATOM 738 N N . ALA A 1 97 ? -12.110 13.555 17.237 1.00 50.66 97 ALA A N 1
ATOM 739 C CA . ALA A 1 97 ? -12.444 13.137 15.879 1.00 50.66 97 ALA A CA 1
ATOM 740 C C . ALA A 1 97 ? -11.347 12.264 15.245 1.00 50.66 97 ALA A C 1
ATOM 742 O O . ALA A 1 97 ? -10.169 12.583 15.419 1.00 50.66 97 ALA A O 1
ATOM 743 N N . PRO A 1 98 ? -11.715 11.188 14.520 1.00 53.97 98 PRO A N 1
ATOM 744 C CA . PRO A 1 98 ? -10.740 10.305 13.906 1.00 53.97 98 PRO A CA 1
ATOM 745 C C . PRO A 1 98 ? -9.796 11.155 13.071 1.00 53.97 98 PRO A C 1
ATOM 747 O O . PRO A 1 98 ? -10.216 11.864 12.155 1.00 53.97 98 PRO A O 1
ATOM 750 N N . GLU A 1 99 ? -8.526 11.103 13.443 1.00 50.78 99 GLU A N 1
ATOM 751 C CA . GLU A 1 99 ? -7.438 11.681 12.684 1.00 50.78 99 GLU A CA 1
ATOM 752 C C . GLU A 1 99 ? -7.555 11.073 11.291 1.00 50.78 99 GLU A C 1
ATOM 754 O O . GLU A 1 99 ? -7.356 9.872 11.095 1.00 50.78 99 GLU A O 1
ATOM 759 N N . THR A 1 100 ? -7.995 11.873 10.322 1.00 49.84 100 THR A N 1
ATOM 760 C CA . THR A 1 100 ? -8.010 11.456 8.932 1.00 49.84 100 THR A CA 1
ATOM 761 C C . THR A 1 100 ? -6.555 11.227 8.557 1.00 49.84 100 THR A C 1
ATOM 763 O O . THR A 1 100 ? -5.847 12.177 8.221 1.00 49.84 100 THR A O 1
ATOM 766 N N . VAL A 1 101 ? -6.090 9.977 8.602 1.00 54.44 101 VAL A N 1
ATOM 767 C CA . VAL A 1 101 ? -4.837 9.561 7.961 1.00 54.44 101 VAL A CA 1
ATOM 768 C C . VAL A 1 101 ? -5.099 9.543 6.453 1.00 54.44 101 VAL A C 1
ATOM 770 O O . VAL A 1 101 ? -5.099 8.523 5.777 1.00 54.44 101 VAL A O 1
ATOM 773 N N . GLY A 1 102 ? -5.433 10.717 5.925 1.00 49.50 102 GLY A N 1
ATOM 774 C CA . GLY A 1 102 ? -5.572 11.000 4.516 1.00 49.50 102 GLY A CA 1
ATOM 775 C C . GLY A 1 102 ? -4.208 11.408 4.000 1.00 49.50 102 GLY A C 1
ATOM 776 O O . GLY A 1 102 ? -3.913 12.592 3.902 1.00 49.50 102 GLY A O 1
ATOM 777 N N . ASN A 1 103 ? -3.369 10.434 3.658 1.00 57.31 103 ASN A N 1
ATOM 778 C CA . ASN A 1 103 ? -2.230 10.679 2.778 1.00 57.31 103 ASN A CA 1
ATOM 779 C C . ASN A 1 103 ? -2.557 10.236 1.346 1.00 57.31 103 ASN A C 1
ATOM 781 O O . ASN A 1 103 ? -1.783 9.559 0.677 1.00 57.31 103 ASN A O 1
ATOM 785 N N . THR A 1 104 ? -3.698 10.687 0.826 1.00 48.84 104 THR A N 1
ATOM 786 C CA . THR A 1 104 ? -3.944 10.734 -0.620 1.00 48.84 104 THR A CA 1
ATOM 787 C C . THR A 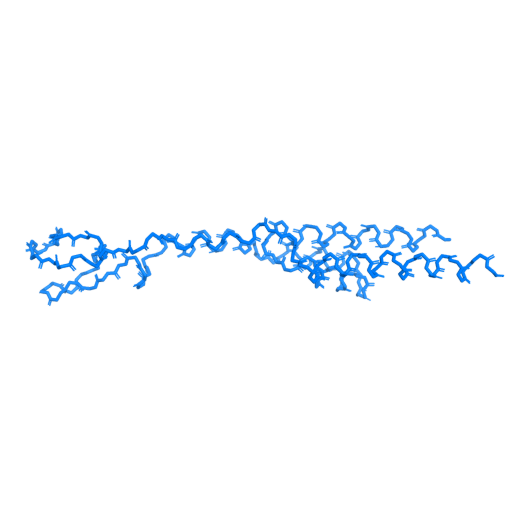1 104 ? -3.214 11.929 -1.226 1.00 48.84 104 THR A C 1
ATOM 789 O O . THR A 1 104 ? -3.817 12.873 -1.725 1.00 48.84 104 THR A O 1
ATOM 792 N N . GLY A 1 105 ? -1.890 11.895 -1.152 1.00 45.78 105 GLY A N 1
ATOM 793 C CA . GLY A 1 105 ? -1.008 12.830 -1.827 1.00 45.78 105 GLY A CA 1
ATOM 794 C C . GLY A 1 105 ? 0.255 12.089 -2.221 1.00 45.78 105 GLY A C 1
ATOM 795 O O . GLY A 1 105 ? 0.850 11.401 -1.391 1.00 45.78 105 GLY A O 1
ATOM 796 N N . LEU A 1 106 ? 0.645 12.206 -3.492 1.00 54.97 106 LEU A N 1
ATOM 797 C CA . LEU A 1 106 ? 1.948 11.750 -3.966 1.00 54.97 106 LEU A CA 1
ATOM 798 C C . LEU A 1 106 ? 3.000 12.361 -3.036 1.00 54.97 106 LEU A C 1
ATOM 800 O O . LEU A 1 106 ? 3.142 13.583 -2.972 1.00 54.97 106 LEU A O 1
ATOM 804 N N . THR A 1 107 ? 3.682 11.528 -2.251 1.00 58.91 107 THR A N 1
ATOM 805 C CA . THR A 1 107 ? 4.658 12.045 -1.289 1.00 58.91 107 THR A CA 1
ATOM 806 C C . THR A 1 107 ? 5.749 12.803 -2.057 1.00 58.91 107 THR A C 1
ATOM 808 O O . THR A 1 107 ? 6.094 12.398 -3.170 1.00 58.91 107 THR A O 1
ATOM 811 N N . PRO A 1 108 ? 6.343 13.875 -1.505 1.00 57.06 108 PRO A N 1
ATOM 812 C CA . PRO A 1 108 ? 7.416 14.615 -2.178 1.00 57.06 108 PRO A CA 1
ATOM 813 C C . PRO A 1 108 ? 8.545 13.696 -2.666 1.00 57.06 108 PRO A C 1
ATOM 815 O O . PRO A 1 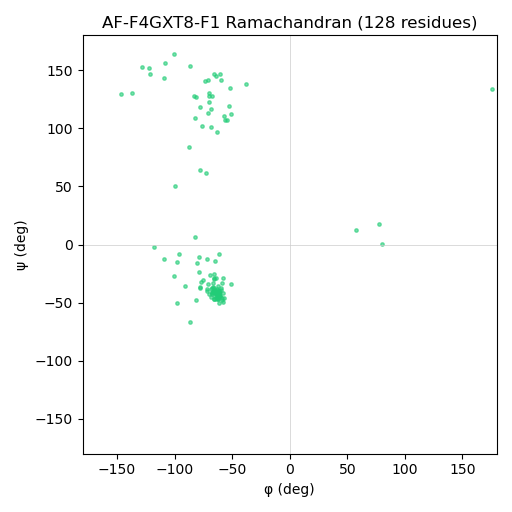108 ? 9.075 13.874 -3.756 1.00 57.06 108 PRO A O 1
ATOM 818 N N . ARG A 1 109 ? 8.815 12.621 -1.913 1.00 56.31 109 ARG A N 1
ATOM 819 C CA . ARG A 1 109 ? 9.750 11.549 -2.282 1.00 56.31 109 ARG A CA 1
ATOM 820 C C . ARG A 1 109 ? 9.346 10.783 -3.550 1.00 56.31 109 ARG A C 1
ATOM 822 O O . ARG A 1 109 ? 10.221 10.412 -4.324 1.00 56.31 109 ARG A O 1
ATOM 829 N N . GLN A 1 110 ? 8.053 10.562 -3.789 1.00 58.91 110 GLN A N 1
ATOM 830 C CA . GLN A 1 110 ? 7.546 9.944 -5.020 1.00 58.91 110 GLN A CA 1
ATOM 831 C C . GLN A 1 110 ? 7.650 10.883 -6.227 1.00 58.91 110 GLN A C 1
ATOM 833 O O . GLN A 1 110 ? 8.004 10.419 -7.306 1.00 58.91 110 GLN A O 1
ATOM 838 N N . ILE A 1 111 ? 7.407 12.187 -6.054 1.00 68.94 111 ILE A N 1
ATOM 839 C CA . ILE A 1 111 ? 7.582 13.180 -7.130 1.00 68.94 111 ILE A CA 1
ATOM 840 C C . ILE A 1 111 ? 9.057 13.249 -7.539 1.00 68.94 111 ILE A C 1
ATOM 842 O O . ILE A 1 111 ? 9.374 13.150 -8.722 1.00 68.94 111 ILE A O 1
ATOM 846 N N . THR A 1 112 ? 9.972 13.325 -6.567 1.00 69.94 112 THR A N 1
ATOM 847 C CA . THR A 1 112 ? 11.416 13.300 -6.836 1.00 69.94 112 THR A CA 1
ATOM 848 C C . THR A 1 112 ? 11.844 11.995 -7.510 1.00 69.94 112 THR A C 1
ATOM 850 O O . THR A 1 112 ? 12.635 12.034 -8.446 1.00 69.94 112 THR A O 1
ATOM 853 N N . GLY A 1 113 ? 11.295 10.850 -7.088 1.00 63.69 113 GLY A N 1
ATOM 854 C CA . GLY A 1 113 ? 11.579 9.551 -7.703 1.00 63.69 113 GLY A CA 1
ATOM 855 C C . GLY A 1 113 ? 11.127 9.454 -9.163 1.00 63.69 113 GLY A C 1
ATOM 856 O O . GLY A 1 113 ? 11.879 8.957 -9.996 1.00 63.69 113 GLY A O 1
ATOM 857 N N . ILE A 1 114 ? 9.937 9.971 -9.493 1.00 69.19 114 ILE A N 1
ATOM 858 C CA . ILE A 1 114 ? 9.426 10.021 -10.873 1.00 69.19 114 ILE A CA 1
ATOM 859 C C . ILE A 1 114 ? 10.287 10.952 -11.731 1.00 69.19 114 ILE A C 1
ATOM 861 O O . ILE A 1 114 ? 10.697 10.563 -12.821 1.00 69.19 114 ILE A O 1
ATOM 865 N N . ILE A 1 115 ? 10.606 12.151 -11.235 1.00 78.06 115 ILE A N 1
ATOM 866 C CA . ILE A 1 115 ? 11.442 13.116 -11.962 1.00 78.06 115 ILE A CA 1
ATOM 867 C C . ILE A 1 115 ? 12.841 12.539 -12.204 1.00 78.06 115 ILE A C 1
ATOM 869 O O . ILE A 1 115 ? 13.321 12.580 -13.330 1.00 78.06 115 ILE A O 1
ATOM 873 N N . LEU A 1 116 ? 13.480 11.943 -11.192 1.00 78.56 116 LEU A N 1
ATOM 874 C CA . LEU A 1 116 ? 14.807 11.341 -11.339 1.00 78.56 116 LEU A CA 1
ATOM 875 C C . LEU A 1 116 ? 14.789 10.163 -12.322 1.00 78.56 116 LEU A C 1
ATOM 877 O O . LEU A 1 116 ? 15.692 10.050 -13.142 1.00 78.56 116 LEU A O 1
ATOM 881 N N . ALA A 1 117 ? 13.760 9.311 -12.282 1.00 71.38 117 ALA A N 1
ATOM 882 C CA . ALA A 1 117 ? 13.616 8.209 -13.230 1.00 71.38 117 ALA A CA 1
ATOM 883 C C . ALA A 1 117 ? 13.439 8.710 -14.674 1.00 71.38 117 ALA A C 1
ATOM 885 O O . ALA A 1 117 ? 14.060 8.165 -15.583 1.00 71.38 117 ALA A O 1
ATOM 886 N N . LEU A 1 118 ? 12.649 9.769 -14.884 1.00 76.81 118 LEU A N 1
ATOM 887 C CA . LEU A 1 118 ? 12.482 10.404 -16.196 1.00 76.81 118 LEU A CA 1
ATOM 888 C C . LEU A 1 118 ? 13.775 11.074 -16.682 1.00 76.81 118 LEU A C 1
ATOM 890 O O . LEU A 1 118 ? 14.121 10.939 -17.851 1.00 76.81 118 LEU A O 1
ATOM 894 N N . LEU A 1 119 ? 14.517 11.744 -15.794 1.00 81.12 119 LEU A N 1
ATOM 895 C CA . LEU A 1 119 ? 15.804 12.366 -16.120 1.00 81.12 119 LEU A CA 1
ATOM 896 C C . LEU A 1 119 ? 16.881 11.327 -16.448 1.00 81.12 119 LEU A C 1
ATOM 898 O O . LEU A 1 119 ? 17.621 11.501 -17.409 1.00 81.12 119 LEU A O 1
ATOM 902 N N . LEU A 1 120 ? 16.952 10.229 -15.692 1.00 77.94 120 LEU A N 1
ATOM 903 C CA . LEU A 1 120 ? 17.867 9.123 -15.980 1.00 77.94 120 LEU A CA 1
ATOM 904 C C . LEU A 1 120 ? 17.499 8.428 -17.293 1.00 77.94 120 LEU A C 1
ATOM 906 O O . LEU A 1 120 ? 18.387 8.125 -18.081 1.00 77.94 120 LEU A O 1
ATOM 910 N N . ALA A 1 121 ? 16.208 8.223 -17.566 1.00 70.00 121 ALA A N 1
ATOM 911 C CA . ALA A 1 121 ? 15.754 7.690 -18.848 1.00 70.00 121 ALA A CA 1
ATOM 912 C C . ALA A 1 121 ? 16.126 8.619 -20.016 1.00 70.00 121 ALA A C 1
ATOM 914 O O . ALA A 1 121 ? 16.602 8.141 -21.042 1.00 70.00 121 ALA A O 1
ATOM 915 N N . TYR A 1 122 ? 15.969 9.935 -19.847 1.00 76.50 122 TYR A N 1
ATOM 916 C CA . TYR A 1 122 ? 16.394 10.931 -20.831 1.00 76.50 122 TYR A CA 1
ATOM 917 C C . TYR A 1 122 ? 17.919 10.922 -21.041 1.00 76.50 122 TYR A C 1
ATOM 919 O O . TYR A 1 122 ? 18.382 10.907 -22.176 1.00 76.50 122 TYR A O 1
ATOM 927 N N . ALA A 1 123 ? 18.709 10.828 -19.969 1.00 78.31 123 ALA A N 1
ATOM 928 C CA . ALA A 1 123 ? 20.169 10.737 -20.056 1.00 78.31 123 ALA A CA 1
ATOM 929 C C . ALA A 1 123 ? 20.647 9.435 -20.732 1.00 78.31 123 ALA A C 1
ATOM 931 O O . ALA A 1 123 ? 21.599 9.436 -21.516 1.00 78.31 123 ALA A O 1
ATOM 932 N N . VAL A 1 124 ? 19.970 8.312 -20.473 1.00 71.94 124 VAL A N 1
ATOM 933 C CA . VAL A 1 124 ? 20.217 7.039 -21.172 1.00 71.94 124 VAL A CA 1
ATOM 934 C C . VAL A 1 124 ? 19.831 7.144 -22.651 1.00 71.94 124 VAL A C 1
ATOM 936 O O . VAL A 1 124 ? 20.520 6.595 -23.504 1.00 71.94 124 VAL A O 1
ATOM 939 N N . TYR A 1 125 ? 18.761 7.873 -22.976 1.00 72.62 125 TYR A N 1
ATOM 940 C CA . TYR A 1 125 ? 18.371 8.139 -24.360 1.00 72.62 125 TYR A CA 1
ATOM 941 C C . TYR A 1 125 ? 19.411 8.996 -25.102 1.00 72.62 125 TYR A C 1
ATOM 943 O O . TYR A 1 125 ? 19.783 8.649 -26.221 1.00 72.62 125 TYR A O 1
ATOM 951 N N . GLU A 1 126 ? 19.931 10.062 -24.480 1.00 80.25 126 GLU A N 1
ATOM 952 C CA . GLU A 1 126 ? 20.994 10.891 -25.073 1.00 80.25 126 GLU A CA 1
ATOM 953 C C . GLU A 1 126 ? 22.284 10.103 -25.310 1.00 80.25 126 GLU A C 1
ATOM 955 O O . GLU A 1 126 ? 22.841 10.145 -26.404 1.00 80.25 126 GLU A O 1
ATOM 960 N N . SER A 1 127 ? 22.738 9.332 -24.319 1.00 73.62 127 SER A N 1
ATOM 961 C CA . SER A 1 127 ? 23.956 8.515 -24.449 1.00 73.62 127 SER A CA 1
ATOM 962 C C . SER A 1 127 ? 23.852 7.392 -25.488 1.00 73.62 127 SER A C 1
ATOM 964 O O . SER A 1 127 ? 24.875 6.846 -25.884 1.00 73.62 127 SER A O 1
ATOM 966 N N . ALA A 1 128 ? 22.644 7.060 -25.947 1.00 67.56 128 ALA A N 1
ATOM 967 C CA . ALA A 1 128 ? 22.394 6.064 -26.985 1.00 67.56 128 ALA A CA 1
ATOM 968 C C . ALA A 1 128 ? 22.236 6.653 -28.405 1.00 67.56 128 ALA A C 1
ATOM 970 O O . ALA A 1 128 ? 22.119 5.888 -29.363 1.00 67.56 128 ALA A O 1
ATOM 971 N N . GLN A 1 129 ? 22.168 7.984 -28.543 1.00 69.25 129 GLN A N 1
ATOM 972 C CA . GLN A 1 129 ? 22.123 8.700 -29.829 1.00 69.25 129 GLN A CA 1
ATOM 973 C C . GLN A 1 129 ? 23.496 9.231 -30.281 1.00 69.25 129 GLN A C 1
ATOM 975 O O . GLN A 1 129 ? 23.634 9.603 -31.445 1.00 69.25 129 GLN A O 1
ATOM 980 N N . ILE A 1 130 ? 24.480 9.269 -29.377 1.00 53.69 130 ILE A N 1
ATOM 981 C CA . ILE A 1 130 ? 25.899 9.559 -29.659 1.00 53.69 130 ILE A CA 1
ATOM 982 C C . ILE A 1 130 ? 26.593 8.271 -30.108 1.00 53.69 130 ILE A C 1
ATOM 984 O O . ILE A 1 130 ? 27.390 8.346 -31.069 1.00 53.69 130 ILE A O 1
#

Radius of gyration: 23.91 Å; Cα contacts (8 Å, |Δi|>4): 103; chains: 1; bounding box: 53×28×66 Å

Secondary structure (DSSP, 8-state):
-HHHHHHHHHHHHHHHHHHHTTS-HHHHHHHHHHT-HHHHHHHHHHS--HHHHHHHHHTS--TTTEEE-TTT--EEETT-SB-TTT--B---------------S--HHHHHHHHHHHHHHHHHHHHTT-

Mean predicted aligned error: 13.42 Å

Sequence (130 aa):
MDIILFWFLFAIAVGIWANNRGRNGFAWFLLAAIISPILAAVFLAASSNLKEAEARSAERPSPATHVVCPDCAEFVRKEARVCKHCGCRLTPVAQAAPETVGNTGLTPRQITGIILALLLAYAVYESAQI